Protein 1PFC (pdb70)

Solvent-accessible surface area: 8066 Å² total; per-residue (Å²): 249,113,159,82,134,59,145,4,5,76,94,84,101,116,62,83,126,59,32,21,53,233,87,186,78,85,132,130,177,55,26,46,14,2,33,13,18,1,27,46,34,92,60,15,115,15,84,27,72,72,78,121,79,100,46,49,152,94,55,87,71,96,121,83,128,123,8,7,8,40,10,77,1,101,22,19,50,59,31,119,65,52,124,133,54,59,79,27,30,8,26,2,76,4,96,46,130,99,48,144,46,120,56,127,84,46,98,126,21,71,98

Foldseek 3Di:
DADADDLAAPDDDDKDDDADDDDADDFFDDWDWIWDFQHDDPWWDWDWPPDDADDKDWDDWDHDPSSNTITMITDDNGGDQPDPNDQTWIWIFTPSPTDTDTDGGHDDHSD

Sequence (111 aa):
RTISKAKGPPRIPEVYLLPPPRNELSKKKVSLTCMITGFYPADINVEWDSSEPSDYKNTPPVFDTDGSFFLYSRLKVDTDAWNNGESFTCSVMHEALPNHVIQKSISRSPG

CATH classification: 2.60.40.10

Radius of gyration: 15.56 Å; Cα contacts (8 Å, |Δi|>4): 214; chains: 1; bounding box: 36×36×38 Å

Structure (mmCIF, N/CA/C/O backbone):
data_1PFC
#
_entry.id   1PFC
#
_cell.length_a   60.570
_cell.length_b   60.570
_cell.length_c   136.540
_cell.angle_alpha   90.00
_cell.angle_beta   90.00
_cell.angle_gamma   90.00
#
_symmetry.space_group_name_H-M   'I 4 2 2'
#
loop_
_atom_site.group_PDB
_atom_site.id
_atom_site.type_symbol
_atom_site.label_atom_id
_atom_site.label_alt_id
_atom_site.label_comp_id
_atom_site.label_asym_id
_atom_site.label_entity_id
_atom_site.label_seq_id
_atom_site.pdbx_PDB_ins_code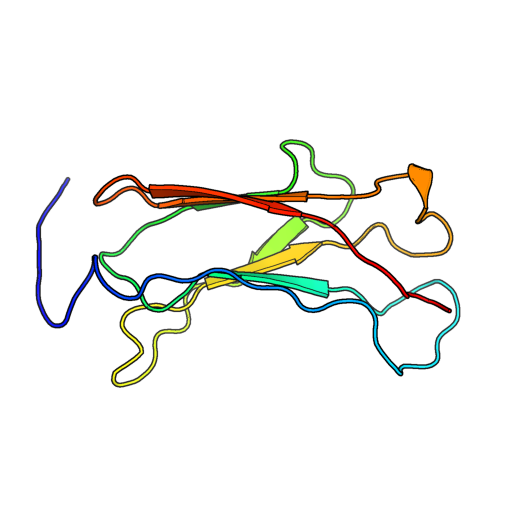
_atom_site.Cartn_x
_atom_site.Cartn_y
_atom_site.Cartn_z
_atom_site.occupancy
_atom_site.B_iso_or_equiv
_atom_site.a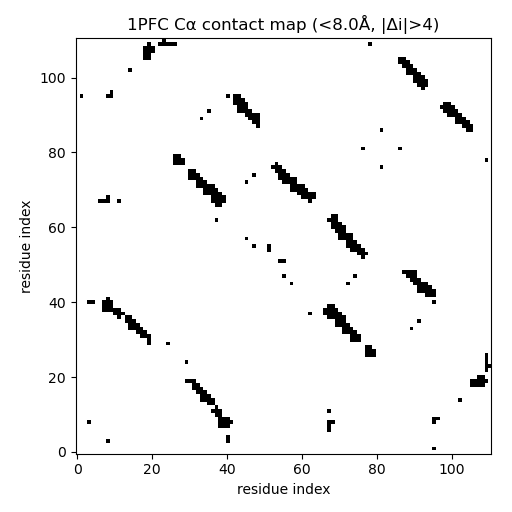uth_seq_id
_atom_site.auth_comp_id
_atom_site.auth_asym_id
_atom_site.auth_atom_id
_atom_site.pdbx_PDB_model_num
ATOM 1 N N . ARG A 1 3 ? 52.703 0.308 40.238 1.00 31.01 334 ARG A N 1
ATOM 2 C CA . ARG A 1 3 ? 51.496 0.038 39.443 1.00 32.55 334 ARG A CA 1
ATOM 3 C C . ARG A 1 3 ? 51.813 -0.528 38.044 1.00 32.60 334 ARG A C 1
ATOM 4 O O . ARG A 1 3 ? 51.779 0.206 37.047 1.00 32.44 334 ARG A O 1
ATOM 12 N N . THR A 1 4 ? 52.029 -1.846 38.018 1.00 32.88 335 THR A N 1
ATOM 13 C CA . THR A 1 4 ? 52.454 -2.580 36.844 1.00 32.71 335 THR A CA 1
ATOM 14 C C . THR A 1 4 ? 52.517 -4.031 37.087 1.00 31.94 335 THR A C 1
ATOM 15 O O . THR A 1 4 ? 52.763 -4.359 38.268 1.00 31.03 335 THR A O 1
ATOM 19 N N . ILE A 1 5 ? 52.331 -4.827 36.028 1.00 31.93 336 ILE A N 1
ATOM 20 C CA . ILE A 1 5 ? 52.480 -6.331 36.211 1.00 31.32 336 ILE A CA 1
ATOM 21 C C . ILE A 1 5 ? 52.987 -6.926 34.904 1.00 31.01 336 ILE A C 1
ATOM 22 O O . ILE A 1 5 ? 53.995 -6.340 34.308 1.00 31.50 336 ILE A O 1
ATOM 27 N N . SER A 1 6 ? 52.487 -8.022 34.488 1.00 30.04 337 SER A N 1
ATOM 28 C CA . SER A 1 6 ? 52.856 -8.729 33.209 1.00 29.86 337 SER A CA 1
ATOM 29 C C . SER A 1 6 ? 51.563 -9.479 32.919 1.00 31.33 337 SER A C 1
ATOM 30 O O . SER A 1 6 ? 50.477 -8.820 32.822 1.00 31.84 337 SER A O 1
ATOM 33 N N . LYS A 1 7 ? 51.601 -10.790 32.798 1.00 32.92 338 LYS A N 1
ATOM 34 C CA . LYS A 1 7 ? 50.413 -11.587 32.683 1.00 33.47 338 LYS A CA 1
ATOM 35 C C . LYS A 1 7 ? 50.265 -13.025 32.258 1.00 33.39 338 LYS A C 1
ATOM 36 O O . LYS A 1 7 ? 51.092 -13.928 32.147 1.00 31.98 338 LYS A O 1
ATOM 42 N N . ALA A 1 8 ? 48.933 -13.246 32.152 1.00 33.77 339 ALA A N 1
ATOM 43 C CA . ALA A 1 8 ? 48.225 -14.444 31.953 1.00 34.84 339 ALA A CA 1
ATOM 44 C C . ALA A 1 8 ? 47.883 -15.339 30.797 1.00 34.93 339 ALA A C 1
ATOM 45 O O . ALA A 1 8 ? 48.339 -16.512 30.555 1.00 34.15 339 ALA A O 1
ATOM 47 N N . LYS A 1 9 ? 46.926 -14.791 30.111 1.00 35.76 340 LYS A N 1
ATOM 48 C CA . LYS A 1 9 ? 46.263 -15.323 28.881 1.00 36.01 340 LYS A CA 1
ATOM 49 C C . LYS A 1 9 ? 46.896 -14.446 27.774 1.00 36.04 340 LYS A C 1
ATOM 50 O O . LYS A 1 9 ? 47.297 -14.753 26.668 1.00 34.78 340 LYS A O 1
ATOM 56 N N . GLY A 1 10 ? 47.062 -13.189 28.244 1.00 36.92 341 GLY A N 1
ATOM 57 C CA . GLY A 1 10 ? 47.610 -12.198 27.491 1.00 39.81 341 GLY A CA 1
ATOM 58 C C . GLY A 1 10 ? 47.200 -10.787 27.311 1.00 41.93 341 GLY A C 1
ATOM 59 O O . GLY A 1 10 ? 46.397 -10.376 26.399 1.00 42.42 341 GLY A O 1
ATOM 60 N N . PRO A 1 11 ? 47.840 -9.966 28.193 1.00 42.58 342 PRO A N 1
ATOM 61 C CA . PRO A 1 11 ? 47.621 -8.536 28.094 1.00 42.36 342 PRO A CA 1
ATOM 62 C C . PRO A 1 11 ? 48.003 -8.058 26.676 1.00 42.16 342 PRO A C 1
ATOM 63 O O . PRO A 1 11 ? 47.148 -7.714 25.850 1.00 41.68 342 PRO A O 1
ATOM 67 N N . PRO A 1 12 ? 49.296 -8.094 26.385 1.00 42.19 343 PRO A N 1
ATOM 68 C CA . PRO A 1 12 ? 49.959 -7.597 25.210 1.00 41.63 343 PRO A CA 1
ATOM 69 C C . PRO A 1 12 ? 49.786 -8.017 23.799 1.00 40.72 343 PRO A C 1
ATOM 70 O O . PRO A 1 12 ? 50.067 -7.186 22.892 1.00 40.37 343 PRO A O 1
ATOM 74 N N . ARG A 1 13 ? 49.374 -9.220 23.485 1.00 39.90 344 ARG A N 1
ATOM 75 C CA . ARG A 1 13 ? 49.228 -9.685 22.129 1.00 39.09 344 ARG A CA 1
ATOM 76 C C . ARG A 1 13 ? 47.823 -10.031 21.646 1.00 39.08 344 ARG A C 1
ATOM 77 O O . ARG A 1 13 ? 47.177 -10.943 22.099 1.00 38.67 344 ARG A O 1
ATOM 85 N N . ILE A 1 14 ? 47.387 -9.319 20.650 1.00 39.58 345 ILE A N 1
ATOM 86 C CA . ILE A 1 14 ? 46.249 -9.233 19.769 1.00 39.72 345 ILE A CA 1
ATOM 87 C C . ILE A 1 14 ? 46.393 -7.859 19.052 1.00 40.24 345 ILE A C 1
ATOM 88 O O . ILE A 1 14 ? 45.843 -6.853 19.460 1.00 39.59 345 ILE A O 1
ATOM 93 N N . PRO A 1 15 ? 47.192 -7.906 17.943 1.00 41.17 346 PRO A N 1
ATOM 94 C CA . PRO A 1 15 ? 47.616 -6.798 17.101 1.00 41.43 346 PRO A CA 1
ATOM 95 C C . PRO A 1 15 ? 46.903 -6.120 15.956 1.00 42.01 346 PRO A C 1
ATOM 96 O O . PRO A 1 15 ? 47.334 -6.125 14.739 1.00 41.66 346 PRO A O 1
ATOM 100 N N . GLU A 1 16 ? 45.757 -5.470 16.247 1.00 42.71 347 GLU A N 1
ATOM 101 C CA . GLU A 1 16 ? 44.883 -4.773 15.255 1.00 42.68 347 GLU A CA 1
ATOM 102 C C . GLU A 1 16 ? 43.986 -3.662 15.761 1.00 41.83 347 GLU A C 1
ATOM 103 O O . GLU A 1 16 ? 43.575 -3.463 16.972 1.00 41.04 347 GLU A O 1
ATOM 109 N N . VAL A 1 17 ? 43.526 -2.792 14.886 1.00 41.10 348 VAL A N 1
ATOM 110 C CA . VAL A 1 17 ? 42.852 -1.586 14.568 1.00 40.26 348 VAL A CA 1
ATOM 111 C C . VAL A 1 17 ? 41.592 -1.619 13.644 1.00 39.37 348 VAL A C 1
ATOM 112 O O . VAL A 1 17 ? 41.559 -2.500 12.788 1.00 39.63 348 VAL A O 1
ATOM 116 N N . TYR A 1 18 ? 40.596 -0.757 13.821 1.00 38.20 349 TYR A N 1
ATOM 117 C CA . TYR A 1 18 ? 39.325 -0.744 13.095 1.00 37.80 349 TYR A CA 1
ATOM 118 C C . TYR A 1 18 ? 38.490 0.420 12.546 1.00 37.28 349 TYR A C 1
ATOM 119 O O . TYR A 1 18 ? 38.400 1.638 13.069 1.00 37.56 349 TYR A O 1
ATOM 128 N N . LEU A 1 19 ? 37.679 0.089 11.503 1.00 34.70 350 LEU A N 1
ATOM 129 C CA . LEU A 1 19 ? 36.824 1.089 10.926 1.00 33.90 350 LEU A CA 1
ATOM 130 C C . LEU A 1 19 ? 35.344 0.708 10.813 1.00 33.38 350 LEU A C 1
ATOM 131 O O . LEU A 1 19 ? 35.138 -0.536 10.616 1.00 32.42 350 LEU A O 1
ATOM 136 N N . LEU A 1 20 ? 34.473 1.747 10.943 1.00 33.38 351 LEU A N 1
ATOM 137 C CA . LEU A 1 20 ? 33.016 1.274 10.686 1.00 33.01 351 LEU A CA 1
ATOM 138 C C . LEU A 1 20 ? 32.226 2.454 10.119 1.00 33.25 351 LEU A C 1
ATOM 139 O O . LEU A 1 20 ? 31.408 2.975 10.867 1.00 33.39 351 LEU A O 1
ATOM 144 N N . PRO A 1 21 ? 32.444 2.835 8.854 1.00 33.04 352 PRO A N 1
ATOM 145 C CA . PRO A 1 21 ? 31.829 4.004 8.221 1.00 32.66 352 PRO A CA 1
ATOM 146 C C . PRO A 1 21 ? 30.462 4.013 7.568 1.00 31.84 352 PRO A C 1
ATOM 147 O O . PRO A 1 21 ? 30.056 3.125 6.819 1.00 31.92 352 PRO A O 1
ATOM 151 N N . PRO A 1 22 ? 29.732 5.123 7.804 1.00 30.36 353 PRO A N 1
ATOM 152 C CA . PRO A 1 22 ? 28.404 5.356 7.344 1.00 29.55 353 PRO A CA 1
ATOM 153 C C . PRO A 1 22 ? 27.845 4.703 6.091 1.00 29.42 353 PRO A C 1
ATOM 154 O O . PRO A 1 22 ? 27.558 5.351 5.041 1.00 28.63 353 PRO A O 1
ATOM 158 N N . PRO A 1 23 ? 27.550 3.380 6.277 1.00 29.24 354 PRO A N 1
ATOM 159 C CA . PRO A 1 23 ? 26.921 2.478 5.368 1.00 28.48 354 PRO A CA 1
ATOM 160 C C . PRO A 1 23 ? 25.514 2.755 4.845 1.00 27.91 354 PRO A C 1
ATOM 161 O O . PRO A 1 23 ? 24.805 3.758 4.969 1.00 26.53 354 PRO A O 1
ATOM 165 N N . ARG A 1 24 ? 25.031 1.685 4.199 1.00 28.55 355 ARG A N 1
ATOM 166 C CA . ARG A 1 24 ? 23.731 1.488 3.538 1.00 28.72 355 ARG A CA 1
ATOM 167 C C . ARG A 1 24 ? 22.515 1.760 4.424 1.00 28.85 355 ARG A C 1
ATOM 168 O O . ARG A 1 24 ? 21.676 0.758 4.475 1.00 27.57 355 ARG A O 1
ATOM 176 N N . ASN A 1 25 ? 22.508 2.988 5.055 1.00 29.14 356 ASN A N 1
ATOM 177 C CA . ASN A 1 25 ? 21.350 3.230 5.964 1.00 29.85 356 ASN A CA 1
ATOM 178 C C . ASN A 1 25 ? 20.682 4.603 5.992 1.00 30.73 356 ASN A C 1
ATOM 179 O O . ASN A 1 25 ? 20.955 5.603 6.717 1.00 30.47 356 ASN A O 1
ATOM 184 N N . GLU A 1 26 ? 19.621 4.715 5.226 1.00 31.63 357 GLU A N 1
ATOM 185 C CA . GLU A 1 26 ? 18.698 5.780 4.996 1.00 32.63 357 GLU A CA 1
ATOM 186 C C . GLU A 1 26 ? 18.183 6.655 6.103 1.00 34.81 357 GLU A C 1
ATOM 187 O O . GLU A 1 26 ? 17.228 6.255 6.854 1.00 35.57 357 GLU A O 1
ATOM 193 N N . LEU A 1 27 ? 18.665 7.842 6.295 1.00 36.92 358 LEU A N 1
ATOM 194 C CA . LEU A 1 27 ? 18.311 8.925 7.176 1.00 37.77 358 LEU A CA 1
ATOM 195 C C . LEU A 1 27 ? 18.314 10.322 6.477 1.00 38.54 358 LEU A C 1
ATOM 196 O O . LEU A 1 27 ? 18.554 10.696 5.279 1.00 39.11 358 LEU A O 1
ATOM 201 N N . SER A 1 28 ? 18.002 11.219 7.400 1.00 38.81 359 SER A N 1
ATOM 202 C CA . SER A 1 28 ? 17.946 12.699 7.145 1.00 38.47 359 SER A CA 1
ATOM 203 C C . SER A 1 28 ? 18.976 13.231 8.102 1.00 38.53 359 SER A C 1
ATOM 204 O O . SER A 1 28 ? 19.327 12.313 8.971 1.00 40.08 359 SER A O 1
ATOM 207 N N . LYS A 1 29 ? 19.499 14.409 8.058 1.00 37.35 360 LYS A N 1
ATOM 208 C CA . LYS A 1 29 ? 20.520 14.772 9.093 1.00 36.59 360 LYS A CA 1
ATOM 209 C C . LYS A 1 29 ? 20.029 14.655 10.537 1.00 36.23 360 LYS A C 1
ATOM 210 O O . LYS A 1 29 ? 19.092 15.389 11.021 1.00 35.95 360 LYS A O 1
ATOM 216 N N . LYS A 1 30 ? 20.571 13.750 11.376 1.00 35.14 361 LYS A N 1
ATOM 217 C CA . LYS A 1 30 ? 20.232 13.647 12.797 1.00 35.29 361 LYS A CA 1
ATOM 218 C C . LYS A 1 30 ? 20.535 12.508 13.759 1.00 35.54 361 LYS A C 1
ATOM 219 O O . LYS A 1 30 ? 20.826 12.870 14.976 1.00 35.49 361 LYS A O 1
ATOM 225 N N . LYS A 1 31 ? 20.579 11.226 13.529 1.00 34.92 362 LYS A N 1
ATOM 226 C CA . LYS A 1 31 ? 20.857 10.189 14.516 1.00 33.93 362 LYS A CA 1
ATOM 227 C C . LYS A 1 31 ? 22.006 9.225 14.403 1.00 35.49 362 LYS A C 1
ATOM 228 O O . LYS A 1 31 ? 22.751 8.881 15.398 1.00 35.13 362 LYS A O 1
ATOM 234 N N . VAL A 1 32 ? 22.260 8.680 13.229 1.00 37.09 363 VAL A N 1
ATOM 235 C CA . VAL A 1 32 ? 23.297 7.675 12.914 1.00 38.23 363 VAL A CA 1
ATOM 236 C C . VAL A 1 32 ? 24.753 8.110 12.962 1.00 38.88 363 VAL A C 1
ATOM 237 O O . VAL A 1 32 ? 25.130 9.018 12.156 1.00 39.38 363 VAL A O 1
ATOM 241 N N . SER A 1 33 ? 25.608 7.497 13.825 1.00 38.69 364 SER A N 1
ATOM 242 C CA . SER A 1 33 ? 27.030 7.755 13.968 1.00 37.65 364 SER A CA 1
ATOM 243 C C . SER A 1 33 ? 27.859 6.437 14.079 1.00 37.09 364 SER A C 1
ATOM 244 O O . SER A 1 33 ? 27.282 5.404 14.303 1.00 36.90 364 SER A O 1
ATOM 247 N N . LEU A 1 34 ? 29.148 6.664 14.002 1.00 36.67 365 LEU A N 1
ATOM 248 C CA . LEU A 1 34 ? 30.175 5.569 13.949 1.00 37.40 365 LEU A CA 1
ATOM 249 C C . LEU A 1 34 ? 31.353 5.796 14.824 1.00 37.32 365 LEU A C 1
ATOM 250 O O . LEU A 1 34 ? 31.340 6.851 15.557 1.00 36.47 365 LEU A O 1
ATOM 255 N N . THR A 1 35 ? 32.242 4.946 15.088 1.00 37.82 366 THR A N 1
ATOM 256 C CA . THR A 1 35 ? 33.274 4.330 15.731 1.00 38.34 366 THR A CA 1
ATOM 257 C C . THR A 1 35 ? 34.618 3.884 15.147 1.00 38.55 366 THR A C 1
ATOM 258 O O . THR A 1 35 ? 34.988 3.821 13.996 1.00 38.64 366 THR A O 1
ATOM 262 N N . CYS A 1 36 ? 35.474 3.641 16.167 1.00 38.46 367 CYS A N 1
ATOM 263 C CA . CYS A 1 36 ? 36.852 3.178 16.165 1.00 39.50 367 CYS A CA 1
ATOM 264 C C . CYS A 1 36 ? 36.984 1.951 17.116 1.00 38.13 367 CYS A C 1
ATOM 265 O O . CYS A 1 36 ? 36.597 2.034 18.287 1.00 35.77 367 CYS A O 1
ATOM 268 N N . MET A 1 37 ? 37.606 0.872 16.542 1.00 37.71 368 MET A N 1
ATOM 269 C CA . MET A 1 37 ? 37.643 -0.304 17.538 1.00 36.81 368 MET A CA 1
ATOM 270 C C . MET A 1 37 ? 39.011 -0.914 17.660 1.00 36.48 368 MET A C 1
ATOM 271 O O . MET A 1 37 ? 39.726 -1.235 16.713 1.00 36.80 368 MET A O 1
ATOM 276 N N . ILE A 1 38 ? 39.386 -1.064 18.912 1.00 35.64 369 ILE A N 1
ATOM 277 C CA . ILE A 1 38 ? 40.738 -1.541 19.311 1.00 36.15 369 ILE A CA 1
ATOM 278 C C . ILE A 1 38 ? 40.550 -2.597 20.357 1.00 36.80 369 ILE A C 1
ATOM 279 O O . ILE A 1 38 ? 40.174 -2.282 21.552 1.00 36.69 369 ILE A O 1
ATOM 284 N N . THR A 1 39 ? 40.865 -3.851 19.881 1.00 37.60 370 THR A N 1
ATOM 285 C CA . THR A 1 39 ? 40.590 -4.758 21.024 1.00 37.41 370 THR A CA 1
ATOM 286 C C . THR A 1 39 ? 41.358 -5.941 21.221 1.00 38.30 370 THR A C 1
ATOM 287 O O . THR A 1 39 ? 42.510 -5.377 20.498 1.00 38.91 370 THR A O 1
ATOM 291 N N . GLY A 1 40 ? 42.093 -6.825 21.520 1.00 38.59 371 GLY A N 1
ATOM 292 C CA . GLY A 1 40 ? 41.768 -8.035 22.304 1.00 39.09 371 GLY A CA 1
ATOM 293 C C . GLY A 1 40 ? 43.106 -7.688 23.113 1.00 39.51 371 GLY A C 1
ATOM 294 O O . GLY A 1 40 ? 44.147 -8.036 22.549 1.00 37.28 371 GLY A O 1
ATOM 295 N N . PHE A 1 41 ? 42.986 -7.154 24.309 1.00 40.38 372 PHE A N 1
ATOM 296 C CA . PHE A 1 41 ? 44.347 -6.801 24.878 1.00 40.19 372 PHE A CA 1
ATOM 297 C C . PHE A 1 41 ? 44.119 -6.453 26.350 1.00 40.23 372 PHE A C 1
ATOM 298 O O . PHE A 1 41 ? 43.253 -5.699 26.796 1.00 39.54 372 PHE A O 1
ATOM 306 N N . TYR A 1 42 ? 44.982 -7.125 27.125 1.00 40.38 373 TYR A N 1
ATOM 307 C CA . TYR A 1 42 ? 45.084 -6.826 28.531 1.00 40.19 373 TYR A CA 1
ATOM 308 C C . TYR A 1 42 ? 46.247 -5.734 28.395 1.00 40.54 373 TYR A C 1
ATOM 309 O O . TYR A 1 42 ? 46.648 -5.304 27.300 1.00 40.64 373 TYR A O 1
ATOM 318 N N . PRO A 1 43 ? 46.784 -5.360 29.502 1.00 41.12 374 PRO A N 1
ATOM 319 C CA . PRO A 1 43 ? 46.413 -5.833 30.862 1.00 40.92 374 PRO A CA 1
ATOM 320 C C . PRO A 1 43 ? 45.174 -5.109 31.276 1.00 40.31 374 PRO A C 1
ATOM 321 O O . PRO A 1 43 ? 44.116 -5.476 30.680 1.00 40.71 374 PRO A O 1
ATOM 325 N N . ALA A 1 44 ? 45.168 -4.165 32.168 1.00 39.70 375 ALA A N 1
ATOM 326 C CA . ALA A 1 44 ? 43.796 -3.598 32.485 1.00 39.35 375 ALA A CA 1
ATOM 327 C C . ALA A 1 44 ? 43.547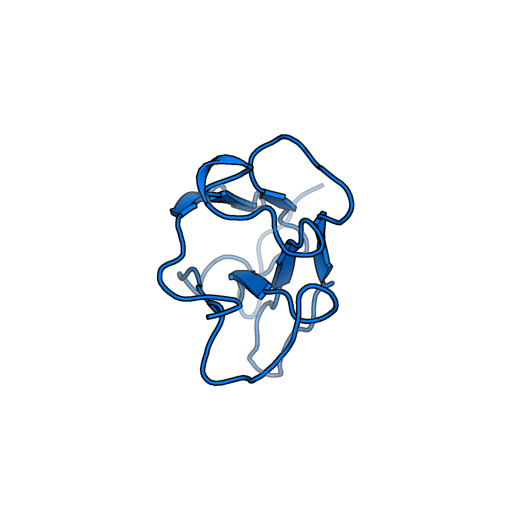 -2.199 32.004 1.00 38.14 375 ALA A C 1
ATOM 328 O O . ALA A 1 44 ? 42.463 -1.654 32.341 1.00 37.53 375 ALA A O 1
ATOM 330 N N . ASP A 1 45 ? 44.464 -1.657 31.217 1.00 36.76 376 ASP A N 1
ATOM 331 C CA . ASP A 1 45 ? 44.396 -0.278 30.773 1.00 36.12 376 ASP A CA 1
ATOM 332 C C . ASP A 1 45 ? 45.066 0.163 29.472 1.00 35.46 376 ASP A C 1
ATOM 333 O O . ASP A 1 45 ? 46.244 -0.217 29.223 1.00 35.86 376 ASP A O 1
ATOM 338 N N . ILE A 1 46 ? 44.364 0.908 28.691 1.00 34.11 377 ILE A N 1
ATOM 339 C CA . ILE A 1 46 ? 44.704 1.518 27.449 1.00 33.95 377 ILE A CA 1
ATOM 340 C C . ILE A 1 46 ? 43.754 2.708 27.289 1.00 35.12 377 ILE A C 1
ATOM 341 O O . ILE A 1 46 ? 42.629 2.456 27.783 1.00 35.55 377 ILE A O 1
ATOM 346 N N . ASN A 1 47 ? 44.163 3.787 26.663 1.00 36.63 378 ASN A N 1
ATOM 347 C CA . ASN A 1 47 ? 43.256 4.926 26.394 1.00 36.95 378 ASN A CA 1
ATOM 348 C C . ASN A 1 47 ? 43.370 5.347 24.845 1.00 36.56 378 ASN A C 1
ATOM 349 O O . ASN A 1 47 ? 44.265 5.255 24.038 1.00 34.47 378 ASN A O 1
ATOM 354 N N . VAL A 1 48 ? 42.191 5.862 24.543 1.00 37.43 379 VAL A N 1
ATOM 355 C CA . VAL A 1 48 ? 41.593 6.359 23.373 1.00 38.76 379 VAL A CA 1
ATOM 356 C C . VAL A 1 48 ? 41.087 7.817 23.376 1.00 39.58 379 VAL A C 1
ATOM 357 O O . VAL A 1 48 ? 40.147 8.253 24.057 1.00 38.87 379 VAL A O 1
ATOM 361 N N . GLU A 1 49 ? 41.727 8.414 22.354 1.00 40.77 380 GLU A N 1
ATOM 362 C CA . GLU A 1 49 ? 41.391 9.887 22.104 1.00 42.26 380 GLU A CA 1
ATOM 363 C C . GLU A 1 49 ? 41.092 9.925 20.613 1.00 42.39 380 GLU A C 1
ATOM 364 O O . GLU A 1 49 ? 41.474 8.970 19.859 1.00 42.80 380 GLU A O 1
ATOM 370 N N . TRP A 1 50 ? 40.288 10.865 20.226 1.00 42.66 381 TRP A N 1
ATOM 371 C CA . TRP A 1 50 ? 39.988 10.871 18.706 1.00 42.90 381 TRP A CA 1
ATOM 372 C C . TRP A 1 50 ? 39.937 12.332 18.314 1.00 42.48 381 TRP A C 1
ATOM 373 O O . TRP A 1 50 ? 39.029 13.168 18.495 1.00 41.65 381 TRP A O 1
ATOM 384 N N . ASP A 1 51 ? 41.025 12.551 17.588 1.00 42.59 382 ASP A N 1
ATOM 385 C CA . ASP A 1 51 ? 41.488 13.811 17.013 1.00 42.51 382 ASP A CA 1
ATOM 386 C C . ASP A 1 51 ? 42.622 14.372 17.940 1.00 42.18 382 ASP A C 1
ATOM 387 O O . ASP A 1 51 ? 43.831 14.343 17.679 1.00 41.68 382 ASP A O 1
ATOM 392 N N . SER A 1 52 ? 42.211 14.899 19.021 1.00 41.96 383 SER A N 1
ATOM 393 C CA . SER A 1 52 ? 42.568 15.492 20.227 1.00 41.56 383 SER A CA 1
ATOM 394 C C . SER A 1 52 ? 41.436 16.477 20.652 1.00 41.57 383 SER A C 1
ATOM 395 O O . SER A 1 52 ? 41.400 16.763 21.856 1.00 41.87 383 SER A O 1
ATOM 398 N N . SER A 1 53 ? 40.625 16.924 19.690 1.00 41.05 384 SER A N 1
ATOM 399 C CA . SER A 1 53 ? 39.544 17.880 20.205 1.00 40.41 384 SER A CA 1
ATOM 400 C C . SER A 1 53 ? 38.242 17.126 20.122 1.00 40.68 384 SER A C 1
ATOM 401 O O . SER A 1 53 ? 38.109 16.106 19.357 1.00 41.42 384 SER A O 1
ATOM 404 N N . GLU A 1 54 ? 37.297 17.594 20.963 1.00 40.03 385 GLU A N 1
ATOM 405 C CA . GLU A 1 54 ? 36.049 16.936 21.169 1.00 39.17 385 GLU A CA 1
ATOM 406 C C . GLU A 1 54 ? 34.700 17.231 20.716 1.00 39.11 385 GLU A C 1
ATOM 407 O O . GLU A 1 54 ? 33.812 16.348 21.045 1.00 39.53 385 GLU A O 1
ATOM 413 N N . PRO A 1 55 ? 34.324 18.233 20.034 1.00 38.99 387 PRO A N 1
ATOM 414 C CA . PRO A 1 55 ? 32.964 18.497 19.545 1.00 39.15 387 PRO A CA 1
ATOM 415 C C . PRO A 1 55 ? 31.955 17.444 19.903 1.00 39.08 387 PRO A C 1
ATOM 416 O O . PRO A 1 55 ? 31.992 16.190 19.749 1.00 40.05 387 PRO A O 1
ATOM 420 N N . SER A 1 56 ? 30.900 18.038 20.451 1.00 37.59 389 SER A N 1
ATOM 421 C CA . SER A 1 56 ? 29.708 17.372 20.961 1.00 35.92 389 SER A CA 1
ATOM 422 C C . SER A 1 56 ? 29.985 16.027 21.560 1.00 35.12 389 SER A C 1
ATOM 423 O O . SER A 1 56 ? 30.414 16.090 22.790 1.00 36.42 389 SER A O 1
ATOM 426 N N . ASP A 1 57 ? 29.876 14.943 20.931 1.00 32.78 390 ASP A N 1
ATOM 427 C CA . ASP A 1 57 ? 29.974 13.593 21.225 1.00 30.50 390 ASP A CA 1
ATOM 428 C C . ASP A 1 57 ? 31.107 12.681 21.050 1.00 29.56 390 ASP A C 1
ATOM 429 O O . ASP A 1 57 ? 30.826 11.688 20.262 1.00 30.32 390 ASP A O 1
ATOM 434 N N . TYR A 1 58 ? 32.215 12.772 21.686 1.00 28.60 391 TYR A N 1
ATOM 435 C CA . TYR A 1 58 ? 33.279 11.706 21.507 1.00 28.02 391 TYR A CA 1
ATOM 436 C C . TYR A 1 58 ? 33.417 11.218 22.972 1.00 27.32 391 TYR A C 1
ATOM 437 O O . TYR A 1 58 ? 33.862 11.887 23.874 1.00 27.24 391 TYR A O 1
ATOM 446 N N . LYS A 1 59 ? 32.976 9.977 22.900 1.00 27.01 392 LYS A N 1
ATOM 447 C CA . LYS A 1 59 ? 32.885 9.231 24.284 1.00 25.96 392 LYS A CA 1
ATOM 448 C C . LYS A 1 59 ? 33.331 7.872 24.075 1.00 26.62 392 LYS A C 1
ATOM 449 O O . LYS A 1 59 ? 32.743 7.163 22.974 1.00 28.30 392 LYS A O 1
ATOM 455 N N . ASN A 1 60 ? 33.848 6.924 24.503 1.00 27.19 393 ASN A N 1
ATOM 456 C CA . ASN A 1 60 ? 34.547 5.772 24.789 1.00 28.80 393 ASN A CA 1
ATOM 457 C C . ASN A 1 60 ? 33.353 4.755 25.029 1.00 29.46 393 ASN A C 1
ATOM 458 O O . ASN A 1 60 ? 32.259 5.226 25.454 1.00 29.56 393 ASN A O 1
ATOM 463 N N . THR A 1 61 ? 33.631 3.496 24.623 1.00 29.43 394 THR A N 1
ATOM 464 C CA . THR A 1 61 ? 32.686 2.436 24.822 1.00 28.98 394 THR A CA 1
ATOM 465 C C . THR A 1 61 ? 33.800 1.553 25.644 1.00 28.80 394 THR A C 1
ATOM 466 O O . THR A 1 61 ? 34.796 1.427 25.061 1.00 26.62 394 THR A O 1
ATOM 470 N N . PRO A 1 62 ? 33.209 1.254 26.794 1.00 30.09 395 PRO A N 1
ATOM 471 C CA . PRO A 1 62 ? 33.931 0.517 27.842 1.00 30.49 395 PRO A CA 1
ATOM 472 C C . PRO A 1 62 ? 34.222 -0.956 27.634 1.00 30.73 395 PRO A C 1
ATOM 473 O O . PRO A 1 62 ? 33.413 -1.689 27.099 1.00 30.79 395 PRO A O 1
ATOM 477 N N . PRO A 1 63 ? 35.416 -1.369 28.082 1.00 31.00 396 PRO A N 1
ATOM 478 C CA . PRO A 1 63 ? 35.851 -2.754 27.985 1.00 30.72 396 PRO A CA 1
ATOM 479 C C . PRO A 1 63 ? 34.626 -3.665 28.115 1.00 30.44 396 PRO A C 1
ATOM 480 O O . PRO A 1 63 ? 33.695 -3.449 28.879 1.00 29.22 396 PRO A O 1
ATOM 484 N N . VAL A 1 64 ? 34.729 -4.592 27.213 1.00 31.32 397 VAL A N 1
ATOM 485 C CA . VAL A 1 64 ? 33.813 -5.767 26.903 1.00 31.20 397 VAL A CA 1
ATOM 486 C C . VAL A 1 64 ? 34.954 -6.788 26.592 1.00 31.35 397 VAL A C 1
ATOM 487 O O . VAL A 1 64 ? 35.701 -6.499 25.585 1.00 31.86 397 VAL A O 1
ATOM 491 N N . PHE A 1 65 ? 34.989 -7.864 27.315 1.00 30.43 398 PHE A N 1
ATOM 492 C CA . PHE A 1 65 ? 36.223 -8.757 27.194 1.00 29.85 398 PHE A CA 1
ATOM 493 C C . PHE A 1 65 ? 35.861 -10.042 26.721 1.00 30.13 398 PHE A C 1
ATOM 494 O O . PHE A 1 65 ? 36.297 -10.889 27.948 1.00 29.01 398 PHE A O 1
ATOM 502 N N . ASP A 1 66 ? 35.852 -10.934 26.073 1.00 30.54 399 ASP A N 1
ATOM 503 C CA . ASP A 1 66 ? 35.348 -12.037 25.502 1.00 31.73 399 ASP A CA 1
ATOM 504 C C . ASP A 1 66 ? 36.293 -13.189 25.978 1.00 32.82 399 ASP A C 1
ATOM 505 O O . ASP A 1 66 ? 37.489 -12.923 26.253 1.00 34.42 399 ASP A O 1
ATOM 510 N N . THR A 1 67 ? 35.498 -14.235 26.142 1.00 31.62 400 THR A N 1
ATOM 511 C CA . THR A 1 67 ? 35.929 -15.474 26.610 1.00 30.83 400 THR A CA 1
ATOM 512 C C . THR A 1 67 ? 37.452 -15.504 26.616 1.00 31.01 400 THR A C 1
ATOM 513 O O . THR A 1 67 ? 38.149 -15.431 27.618 1.00 30.71 400 THR A O 1
ATOM 517 N N . ASP A 1 68 ? 37.685 -15.636 25.263 1.00 30.40 401 ASP A N 1
ATOM 518 C CA . ASP A 1 68 ? 39.173 -15.726 24.951 1.00 30.09 401 ASP A CA 1
ATOM 519 C C . ASP A 1 68 ? 39.529 -14.223 24.955 1.00 29.52 401 ASP A C 1
ATOM 520 O O . ASP A 1 68 ? 40.524 -13.780 25.453 1.00 29.91 401 ASP A O 1
ATOM 525 N 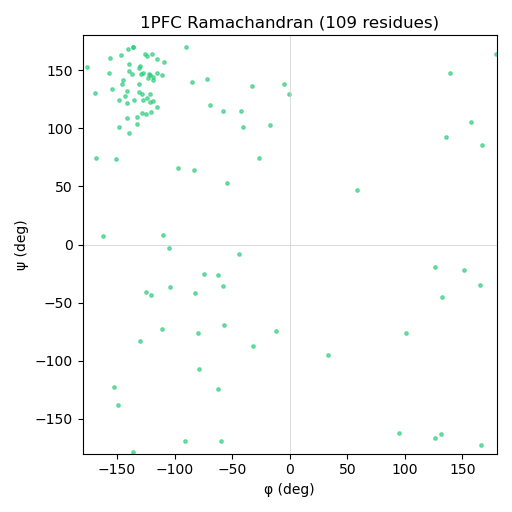N . GLY A 1 69 ? 38.539 -13.628 24.328 1.00 28.99 402 GLY A N 1
ATOM 526 C CA . GLY A 1 69 ? 38.478 -12.144 24.123 1.00 29.75 402 GLY A CA 1
ATOM 527 C C . GLY A 1 69 ? 39.648 -11.679 24.884 1.00 30.58 402 GLY A C 1
ATOM 528 O O . GLY A 1 69 ? 39.516 -10.161 24.370 1.00 31.76 402 GLY A O 1
ATOM 529 N N . SER A 1 70 ? 40.534 -11.288 25.399 1.00 30.54 403 SER A N 1
ATOM 530 C CA . SER A 1 70 ? 41.729 -10.785 26.021 1.00 30.00 403 SER A CA 1
ATOM 531 C C . SER A 1 70 ? 41.260 -9.409 25.633 1.00 31.12 403 SER A C 1
ATOM 532 O O . SER A 1 70 ? 39.882 -9.663 26.381 1.00 29.60 403 SER A O 1
ATOM 535 N N . PHE A 1 71 ? 41.384 -8.169 25.405 1.00 32.94 404 PHE A N 1
ATOM 536 C CA . PHE A 1 71 ? 40.286 -7.187 25.608 1.00 33.92 404 PHE A CA 1
ATOM 537 C C . PHE A 1 71 ? 39.653 -6.413 24.522 1.00 34.38 404 PHE A C 1
ATOM 538 O O . PHE A 1 71 ? 40.248 -6.352 23.473 1.00 35.08 404 PHE A O 1
ATOM 546 N N . PHE A 1 72 ? 38.391 -5.945 24.942 1.00 34.59 405 PHE A N 1
ATOM 547 C CA . PHE A 1 72 ? 37.670 -5.161 23.831 1.00 34.45 405 PHE A CA 1
ATOM 548 C C . PHE A 1 72 ? 37.169 -3.765 24.252 1.00 33.54 405 PHE A C 1
ATOM 549 O O . PHE A 1 72 ? 36.313 -3.485 25.099 1.00 32.33 405 PHE A O 1
ATOM 557 N N . LEU A 1 73 ? 37.686 -2.819 23.403 1.00 33.01 406 LEU A N 1
ATOM 558 C CA . LEU A 1 73 ? 37.483 -1.409 23.419 1.00 31.29 406 LEU A CA 1
ATOM 559 C C . LEU A 1 73 ? 36.806 -0.935 22.089 1.00 29.82 406 LEU A C 1
ATOM 560 O O . LEU A 1 73 ? 37.001 -1.440 21.015 1.00 30.47 406 LEU A O 1
ATOM 565 N N . TYR A 1 74 ? 35.944 -0.017 22.246 1.00 28.71 407 TYR A N 1
ATOM 566 C CA . TYR A 1 74 ? 35.277 0.612 21.142 1.00 29.68 407 TYR A CA 1
ATOM 567 C C . TYR A 1 74 ? 35.081 2.087 21.440 1.00 30.65 407 TYR A C 1
ATOM 568 O O . TYR A 1 74 ? 34.412 2.199 22.532 1.00 32.15 407 TYR A O 1
ATOM 577 N N . SER A 1 75 ? 35.471 3.000 20.597 1.00 30.74 408 SER A N 1
ATOM 578 C CA . SER A 1 75 ? 35.163 4.436 20.896 1.00 29.52 408 SER A CA 1
ATOM 579 C C . SER A 1 75 ? 34.483 5.117 19.654 1.00 30.34 408 SER A C 1
ATOM 580 O O . SER A 1 75 ? 34.639 4.850 18.403 1.00 30.77 408 SER A O 1
ATOM 583 N N . ARG A 1 76 ? 33.567 6.079 19.989 1.00 29.95 409 ARG A N 1
ATOM 584 C CA . ARG A 1 76 ? 32.776 6.718 18.939 1.00 29.94 409 ARG A CA 1
ATOM 585 C C . ARG A 1 76 ? 32.817 8.230 18.821 1.00 30.51 409 ARG A C 1
ATOM 586 O O . ARG A 1 76 ? 33.394 8.973 19.619 1.00 30.25 409 ARG A O 1
ATOM 594 N N . LEU A 1 77 ? 32.369 8.634 17.616 1.00 31.42 410 LEU A N 1
ATOM 595 C CA . LEU A 1 77 ? 32.227 9.985 17.168 1.00 31.31 410 LEU A CA 1
ATOM 596 C C . LEU A 1 77 ? 31.013 10.253 16.206 1.00 31.24 410 LEU A C 1
ATOM 597 O O . LEU A 1 77 ? 30.617 9.544 15.276 1.00 31.32 410 LEU A O 1
ATOM 602 N N . LYS A 1 78 ? 30.492 11.461 16.668 1.00 30.28 411 LYS A N 1
ATOM 603 C CA . LYS A 1 78 ? 29.373 12.093 15.913 1.00 28.73 411 LYS A CA 1
ATOM 604 C C . LYS A 1 78 ? 29.707 13.614 15.939 1.00 29.65 411 LYS A C 1
ATOM 605 O O . LYS A 1 78 ? 30.616 14.058 16.674 1.00 29.28 411 LYS A O 1
ATOM 611 N N . VAL A 1 79 ? 29.027 14.394 15.165 1.00 30.76 412 VAL A N 1
ATOM 612 C CA . VAL A 1 79 ? 29.026 15.827 14.889 1.00 31.84 412 VAL A CA 1
ATOM 613 C C . VAL A 1 79 ? 27.608 16.396 15.111 1.00 33.27 412 VAL A C 1
ATOM 614 O O . VAL A 1 79 ? 27.273 17.486 15.655 1.00 33.07 412 VAL A O 1
ATOM 618 N N . ASP A 1 80 ? 26.672 15.571 14.646 1.00 34.57 413 ASP A N 1
ATOM 619 C CA . ASP A 1 80 ? 25.246 15.545 14.666 1.00 35.01 413 ASP A CA 1
ATOM 620 C C . ASP A 1 80 ? 24.485 15.267 13.366 1.00 35.87 413 ASP A C 1
ATOM 621 O O . ASP A 1 80 ? 23.464 14.462 13.407 1.00 35.91 413 ASP A O 1
ATOM 626 N N . THR A 1 81 ? 24.876 15.884 12.301 1.00 36.70 414 THR A N 1
ATOM 627 C CA . THR A 1 81 ? 24.270 15.811 10.977 1.00 36.91 414 THR A CA 1
ATOM 628 C C . THR A 1 81 ? 24.255 17.228 10.341 1.00 37.14 414 THR A C 1
ATOM 629 O O . THR A 1 81 ? 24.141 18.270 10.953 1.00 35.51 414 THR A O 1
ATOM 633 N N . ASP A 1 82 ? 24.377 17.270 9.062 1.00 38.82 415 ASP A N 1
ATOM 634 C CA . ASP A 1 82 ? 24.469 17.993 7.850 1.00 38.97 415 ASP A CA 1
ATOM 635 C C . ASP A 1 82 ? 25.690 18.938 7.989 1.00 38.55 415 ASP A C 1
ATOM 636 O O . ASP A 1 82 ? 25.470 20.094 7.674 1.00 38.73 415 ASP A O 1
ATOM 641 N N . ALA A 1 83 ? 26.745 18.378 8.446 1.00 38.81 416 ALA A N 1
ATOM 642 C CA . ALA A 1 83 ? 27.990 19.245 8.614 1.00 40.60 416 ALA A CA 1
ATOM 643 C C . ALA A 1 83 ? 29.117 18.205 8.882 1.00 41.31 416 ALA A C 1
ATOM 644 O O . A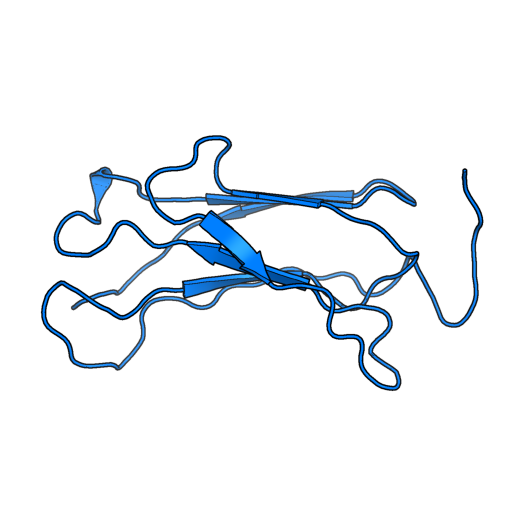LA A 1 83 ? 29.668 17.927 9.953 1.00 40.40 416 ALA A O 1
ATOM 646 N N . TRP A 1 84 ? 29.372 17.621 7.672 1.00 42.19 417 TRP A N 1
ATOM 647 C CA . TRP A 1 84 ? 30.329 16.519 7.586 1.00 42.68 417 TRP A CA 1
ATOM 648 C C . TRP A 1 84 ? 31.612 16.834 6.870 1.00 43.47 417 TRP A C 1
ATOM 649 O O . TRP A 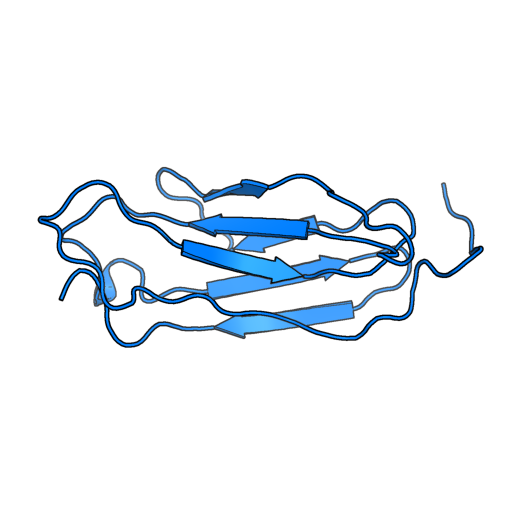1 84 ? 32.705 17.088 7.491 1.00 44.10 417 TRP A O 1
ATOM 660 N N . ASN A 1 85 ? 31.523 16.951 5.555 1.00 43.50 418 ASN A N 1
ATOM 661 C CA . ASN A 1 85 ? 32.745 17.099 4.748 1.00 42.86 418 ASN A CA 1
ATOM 662 C C . ASN A 1 85 ? 33.885 17.804 5.335 1.00 43.69 418 ASN A C 1
ATOM 663 O O . ASN A 1 85 ? 34.465 16.932 6.239 1.00 41.99 418 ASN A O 1
ATOM 668 N N . ASN A 1 86 ? 34.421 18.877 5.517 1.00 44.96 419 ASN A N 1
ATOM 669 C CA . ASN A 1 86 ? 35.308 19.787 5.964 1.00 46.35 419 ASN A CA 1
ATOM 670 C C . ASN A 1 86 ? 35.278 20.217 7.416 1.00 48.27 419 ASN A C 1
ATOM 671 O O . ASN A 1 86 ? 36.209 20.810 7.982 1.00 48.66 419 ASN A O 1
ATOM 676 N N . GLY A 1 87 ? 34.074 20.047 7.913 1.00 49.97 420 GLY A N 1
ATOM 677 C CA . GLY A 1 87 ? 33.698 20.329 9.309 1.00 51.36 420 GLY A CA 1
ATOM 678 C C . GLY A 1 87 ? 34.597 19.492 10.249 1.00 52.03 420 GLY A C 1
ATOM 679 O O . GLY A 1 87 ? 34.911 19.963 11.355 1.00 52.10 420 GLY A O 1
ATOM 680 N N . GLU A 1 88 ? 34.908 18.273 9.785 1.00 52.40 421 GLU A N 1
ATOM 681 C CA . GLU A 1 88 ? 35.740 17.449 10.690 1.00 53.37 421 GLU A CA 1
ATOM 682 C C . GLU A 1 88 ? 36.403 16.305 9.972 1.00 53.58 421 GLU A C 1
ATOM 683 O O . GLU A 1 88 ? 37.068 15.462 10.640 1.00 54.11 421 GLU A O 1
ATOM 689 N N . SER A 1 89 ? 36.278 16.281 8.657 1.00 53.30 422 SER A N 1
ATOM 690 C CA . SER A 1 89 ? 37.041 15.144 7.922 1.00 52.68 422 SER A CA 1
ATOM 691 C C . SER A 1 89 ? 37.995 14.751 9.022 1.00 51.58 422 SER A C 1
ATOM 692 O O . SER A 1 89 ? 39.085 15.440 9.062 1.00 51.57 422 SER A O 1
ATOM 695 N N . PHE A 1 90 ? 38.012 13.796 9.806 1.00 50.35 423 PHE A N 1
ATOM 696 C CA . PHE A 1 90 ? 38.220 13.064 10.932 1.00 49.50 423 PHE A CA 1
ATOM 697 C C . PHE A 1 90 ? 39.144 11.867 11.127 1.00 48.62 423 PHE A C 1
ATOM 698 O O . PHE A 1 90 ? 39.456 11.018 10.276 1.00 47.73 423 PHE A O 1
ATOM 706 N N . THR A 1 91 ? 39.645 11.819 12.409 1.00 47.73 424 THR A N 1
ATOM 707 C CA . THR A 1 91 ? 40.598 10.852 12.968 1.00 45.96 424 THR A CA 1
ATOM 708 C C . THR A 1 91 ? 40.654 10.126 14.273 1.00 45.18 424 THR A C 1
ATOM 709 O O . THR A 1 91 ? 40.312 10.644 15.377 1.00 44.77 424 THR A O 1
ATOM 713 N N . CYS A 1 92 ? 41.183 8.841 14.293 1.00 44.25 425 CYS A N 1
ATOM 714 C CA . CYS A 1 92 ? 41.223 8.052 15.533 1.00 43.50 425 CYS A CA 1
ATOM 715 C C . CYS A 1 92 ? 42.587 7.583 15.993 1.00 42.81 425 CYS A C 1
ATOM 716 O O . CYS A 1 92 ? 43.249 6.861 15.185 1.00 43.40 425 CYS A O 1
ATOM 719 N N . SER A 1 93 ? 42.816 7.897 17.307 1.00 40.90 426 SER A N 1
ATOM 720 C CA . SER A 1 93 ? 44.085 7.504 17.935 1.00 38.17 426 SER A CA 1
ATOM 721 C C . SER A 1 93 ? 43.962 6.636 19.201 1.00 37.30 426 SER A C 1
ATOM 722 O O . SER A 1 93 ? 43.086 6.644 20.104 1.00 36.54 426 SER A O 1
ATOM 725 N N . VAL A 1 94 ? 45.023 5.744 19.148 1.00 36.76 427 VAL A N 1
ATOM 726 C CA . VAL A 1 94 ? 45.186 4.794 20.232 1.00 35.68 427 VAL A CA 1
ATOM 727 C C . VAL A 1 94 ? 46.653 4.755 20.782 1.00 35.34 427 VAL A C 1
ATOM 728 O O . VAL A 1 94 ? 47.622 4.734 20.077 1.00 35.66 427 VAL A O 1
ATOM 732 N N . MET A 1 95 ? 46.579 4.694 22.087 1.00 34.88 428 MET A N 1
ATOM 733 C CA . MET A 1 95 ? 47.899 4.505 22.800 1.00 34.46 428 MET A CA 1
ATOM 734 C C . MET A 1 95 ? 47.362 3.688 24.014 1.00 35.43 428 MET A C 1
ATOM 735 O O . MET A 1 95 ? 46.459 4.006 24.802 1.00 35.51 428 MET A O 1
ATOM 740 N N . HIS A 1 96 ? 48.078 2.545 24.016 1.00 36.27 429 HIS A N 1
ATOM 741 C CA . HIS A 1 96 ? 47.717 1.554 25.094 1.00 35.00 429 HIS A CA 1
ATOM 742 C C . HIS A 1 96 ? 49.061 1.256 25.718 1.00 35.74 429 HIS A C 1
ATOM 743 O O . HIS A 1 96 ? 49.930 0.646 25.057 1.00 36.43 429 HIS A O 1
ATOM 750 N N . GLU A 1 97 ? 49.072 1.744 26.975 1.00 36.40 430 GLU A N 1
ATOM 751 C CA . GLU A 1 97 ? 50.344 1.556 27.741 1.00 38.52 430 GLU A CA 1
ATOM 752 C C . GLU A 1 97 ? 50.140 0.207 28.436 1.00 40.19 430 GLU A C 1
ATOM 753 O O . GLU A 1 97 ? 48.990 -0.333 28.419 1.00 40.88 430 GLU A O 1
ATOM 759 N N . ALA A 1 98 ? 51.211 -0.280 29.010 1.00 41.45 431 ALA A N 1
ATOM 760 C CA . ALA A 1 98 ? 51.135 -1.647 29.678 1.00 42.12 431 ALA A CA 1
ATOM 761 C C . ALA A 1 98 ? 52.349 -2.268 28.911 1.00 42.03 431 ALA A C 1
ATOM 762 O O . ALA A 1 98 ? 53.049 -3.194 29.182 1.00 41.32 431 ALA A O 1
ATOM 764 N N . LEU A 1 99 ? 52.452 -1.448 27.839 1.00 42.16 432 LEU A N 1
ATOM 765 C CA . LEU A 1 99 ? 53.518 -1.607 26.856 1.00 42.66 432 LEU A CA 1
ATOM 766 C C . LEU A 1 99 ? 53.000 -0.946 25.573 1.00 42.99 432 LEU A C 1
ATOM 767 O O . LEU A 1 99 ? 52.145 -1.407 24.826 1.00 43.40 432 LEU A O 1
ATOM 772 N N . PRO A 1 100 ? 53.633 0.213 25.427 1.00 42.87 433 PRO A N 1
ATOM 773 C CA . PRO A 1 100 ? 53.403 1.140 24.403 1.00 42.31 433 PRO A CA 1
ATOM 774 C C . PRO A 1 100 ? 53.198 0.792 22.968 1.00 41.95 433 PRO A C 1
ATOM 775 O O . PRO A 1 100 ? 54.252 0.363 22.353 1.00 42.09 433 PRO A O 1
ATOM 779 N N . ASN A 1 101 ? 51.939 1.129 22.570 1.00 40.46 434 ASN A N 1
ATOM 780 C CA . ASN A 1 101 ? 51.849 0.933 21.030 1.00 40.13 434 ASN A CA 1
ATOM 781 C C . ASN A 1 101 ? 51.109 2.257 20.699 1.00 39.65 434 ASN A C 1
ATOM 782 O O . ASN A 1 101 ? 50.007 2.298 21.318 1.00 39.06 434 ASN A O 1
ATOM 787 N N . HIS A 1 102 ? 51.669 3.061 19.820 1.00 39.55 435 HIS A N 1
ATOM 788 C CA . HIS A 1 102 ? 50.932 4.357 19.506 1.00 39.55 435 HIS A CA 1
ATOM 789 C C . HIS A 1 102 ? 50.744 4.349 17.955 1.00 40.10 435 HIS A C 1
ATOM 790 O O . HIS A 1 102 ? 51.622 4.632 17.099 1.00 40.31 435 HIS A O 1
ATOM 797 N N . VAL A 1 103 ? 49.428 4.226 17.699 1.00 39.99 436 VAL A N 1
ATOM 798 C 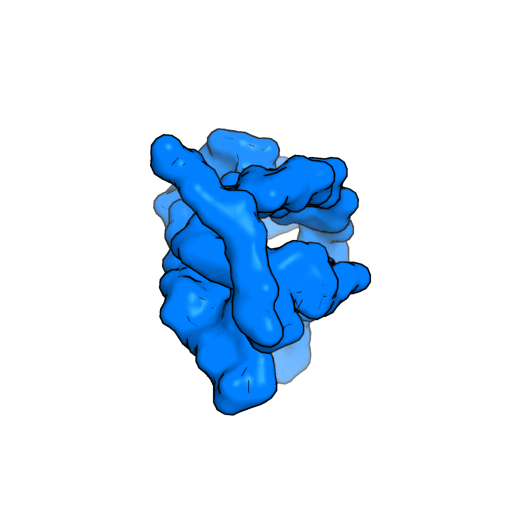CA . VAL A 1 103 ? 48.794 4.073 16.463 1.00 39.58 436 VAL A CA 1
ATOM 799 C C . VAL A 1 103 ? 47.734 5.162 16.097 1.00 39.35 436 VAL A C 1
ATOM 800 O O . VAL A 1 103 ? 46.961 5.760 16.843 1.00 38.87 436 VAL A O 1
ATOM 804 N N . ILE A 1 104 ? 47.848 5.283 14.745 1.00 38.97 437 ILE A N 1
ATOM 805 C CA . ILE A 1 104 ? 46.932 6.177 14.089 1.00 39.08 437 ILE A CA 1
ATOM 806 C C . ILE A 1 104 ? 46.465 5.635 12.763 1.00 38.62 437 ILE A C 1
ATOM 807 O O . ILE A 1 104 ? 47.288 5.174 12.018 1.00 37.48 437 ILE A O 1
ATOM 812 N N . GLN A 1 105 ? 45.137 5.732 12.642 1.00 39.80 438 GLN A N 1
ATOM 813 C CA . GLN A 1 105 ? 44.450 5.316 11.360 1.00 40.05 438 GLN A CA 1
ATOM 814 C C . GLN A 1 105 ? 43.279 6.290 11.167 1.00 40.09 438 GLN A C 1
ATOM 815 O O . GLN A 1 105 ? 42.714 6.695 12.243 1.00 42.16 438 GLN A O 1
ATOM 821 N N . LYS A 1 106 ? 43.010 6.704 9.941 1.00 39.01 439 LYS A N 1
ATOM 822 C CA . LYS A 1 106 ? 41.968 7.730 9.735 1.00 39.06 439 LYS A CA 1
ATOM 823 C C . LYS A 1 106 ? 41.089 7.753 8.509 1.00 39.13 439 LYS A C 1
ATOM 824 O O . LYS A 1 106 ? 41.346 7.009 7.528 1.00 38.87 439 LYS A O 1
ATOM 830 N N . SER A 1 107 ? 39.940 8.515 8.598 1.00 39.14 440 SER A N 1
ATOM 831 C CA . SER A 1 107 ? 39.063 8.698 7.438 1.00 37.02 440 SER A CA 1
ATOM 832 C C . SER A 1 107 ? 37.602 8.373 7.579 1.00 35.99 440 SER A C 1
ATOM 833 O O . SER A 1 107 ? 36.972 8.207 8.610 1.00 35.67 440 SER A O 1
ATOM 836 N N . ILE A 1 108 ? 36.987 8.306 6.387 1.00 34.89 441 ILE A N 1
ATOM 837 C CA . ILE A 1 108 ? 35.552 8.043 6.085 1.00 32.60 441 ILE A CA 1
ATOM 838 C C . ILE A 1 108 ? 35.419 8.113 4.583 1.00 31.91 441 ILE A C 1
ATOM 839 O O . ILE A 1 108 ? 36.395 8.600 3.936 1.00 31.13 441 ILE A O 1
ATOM 844 N N . SER A 1 109 ? 34.366 7.628 3.955 1.00 31.96 442 SER A N 1
ATOM 845 C CA . SER A 1 109 ? 34.116 7.667 2.497 1.00 32.25 442 SER A CA 1
ATOM 846 C C . SER A 1 109 ? 32.694 8.222 2.201 1.00 32.88 442 SER A C 1
ATOM 847 O O . SER A 1 109 ? 32.535 9.410 1.923 1.00 31.99 442 SER A O 1
ATOM 850 N N . ARG A 1 110 ? 31.755 7.258 2.311 1.00 33.81 443 ARG A N 1
ATOM 851 C CA . ARG A 1 110 ? 30.294 7.514 2.113 1.00 33.97 443 ARG A CA 1
ATOM 852 C C . ARG A 1 110 ? 29.608 8.478 3.064 1.00 34.15 443 ARG A C 1
ATOM 853 O O . ARG A 1 110 ? 30.047 9.616 3.154 1.00 33.46 443 ARG A O 1
ATOM 861 N N . SER A 1 111 ? 28.536 8.039 3.731 1.00 35.15 444 SER A N 1
ATOM 862 C CA . SER A 1 111 ? 27.808 8.877 4.724 1.00 36.31 444 SER A CA 1
ATOM 863 C C . SER A 1 111 ? 26.296 8.991 4.645 1.00 36.92 444 SER A C 1
ATOM 864 O O . SER A 1 111 ? 25.593 8.161 4.036 1.00 36.31 444 SER A O 1
ATOM 867 N N . PRO A 1 112 ? 25.746 10.029 5.326 1.00 38.00 445 PRO A N 1
ATOM 868 C CA . PRO A 1 112 ? 24.319 10.366 5.364 1.00 38.68 445 PRO A CA 1
ATOM 869 C C . PRO A 1 112 ? 23.678 10.289 3.978 1.00 39.89 445 PRO A C 1
ATOM 870 O O . PRO A 1 112 ? 22.427 10.395 3.754 1.00 40.39 445 PRO A O 1
ATOM 874 N N . GLY A 1 113 ? 24.613 10.102 3.054 1.00 40.48 446 GLY A N 1
ATOM 875 C CA . GLY A 1 113 ? 24.319 9.908 1.563 1.00 39.80 446 GLY A C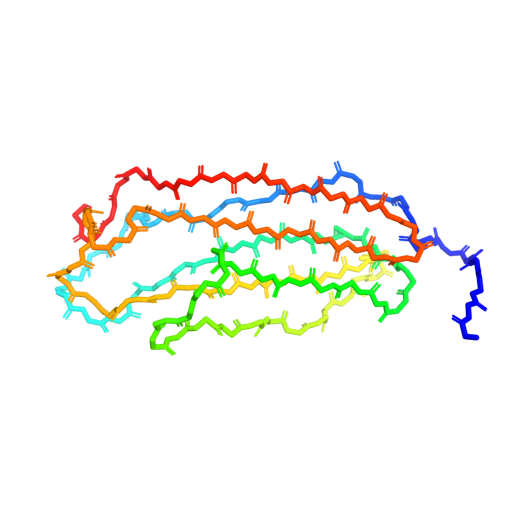A 1
ATOM 876 C C . GLY A 1 113 ? 25.476 8.873 1.352 1.00 39.12 446 GLY A C 1
ATOM 877 O O . GLY A 1 113 ? 26.361 9.354 2.181 1.00 39.28 446 GLY A O 1
#

B-factor: mean 36.14, std 5.87, range [16.14, 54.38]

Nearest PDB structures (foldseek):
  1pfc-assembly1_A-2  TM=1.009E+00  e=1.023E-19  Cavia porcellus
  5ug0-assembly1_D  TM=8.235E-01  e=4.555E-04  Homo sapiens
  8hrd-assembly4_W  TM=7.950E-01  e=5.087E-04  Homo sapiens
  1yy9-assembly1_D  TM=7.994E-01  e=8.833E-04  unclassified
  4lvh-assembly4_K  TM=8.170E-01  e=2.520E-03  Mus musculus

Secondary structure (DSSP, 8-state):
-----SS-SS------B----S----TTS--EEEEEES--SS--EEESSS--TTTEEEEEEE--SS---EEEEEE---SS--HHHH--EEEEEETTTTEEEEEE-------